Protein AF-A0A921GLT6-F1 (afdb_monomer)

Organism: NCBI:txid173362

Foldseek 3Di:
DDDPDDDDDDPDDDDDDDDDDQCDDPNHHDDDDDDDDDDDDDPPPDPDPDDDDDWDWDDDVNDTPAICVDPVSVVVDDQVVHDDDD

Mean predicted aligned error: 7.98 Å

pLDDT: mean 76.05, std 14.02, range [39.0, 93.31]

Structure (mmCIF, N/CA/C/O backbone):
data_AF-A0A921GLT6-F1
#
_entry.id   AF-A0A921GLT6-F1
#
loop_
_atom_site.group_PDB
_atom_site.id
_atom_site.type_symbol
_atom_site.label_atom_id
_atom_site.label_alt_id
_atom_site.label_comp_id
_atom_site.label_asym_id
_atom_site.label_entity_id
_atom_site.label_seq_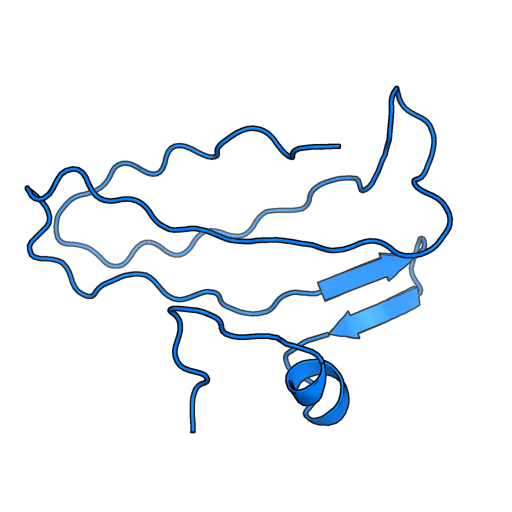id
_atom_site.pdbx_PDB_ins_code
_atom_site.Cartn_x
_atom_site.Cartn_y
_atom_site.Cartn_z
_atom_site.occupancy
_atom_site.B_iso_or_equiv
_atom_site.auth_seq_id
_atom_site.auth_comp_id
_atom_site.auth_asym_id
_atom_site.auth_atom_id
_atom_site.pdbx_PDB_model_num
ATOM 1 N N . VAL A 1 1 ? -6.941 14.531 3.303 1.00 42.25 1 VAL A N 1
ATOM 2 C CA . VAL A 1 1 ? -5.589 14.704 3.880 1.00 42.25 1 VAL A CA 1
ATOM 3 C C . VAL A 1 1 ? -4.600 14.014 2.972 1.00 42.25 1 VAL A C 1
ATOM 5 O O . VAL A 1 1 ? -4.707 12.810 2.778 1.00 42.25 1 VAL A O 1
ATOM 8 N N . GLU A 1 2 ? -3.709 14.782 2.363 1.00 39.00 2 GLU A N 1
ATOM 9 C CA . GLU A 1 2 ? -2.563 14.261 1.622 1.00 39.00 2 GLU A CA 1
ATOM 10 C C . GLU A 1 2 ? -1.470 13.959 2.656 1.00 39.00 2 GLU A C 1
ATOM 12 O O . GLU A 1 2 ? -1.102 14.835 3.441 1.00 39.00 2 GLU A O 1
ATOM 17 N N . ILE A 1 3 ? -1.047 12.697 2.766 1.00 49.09 3 ILE A N 1
ATOM 18 C CA 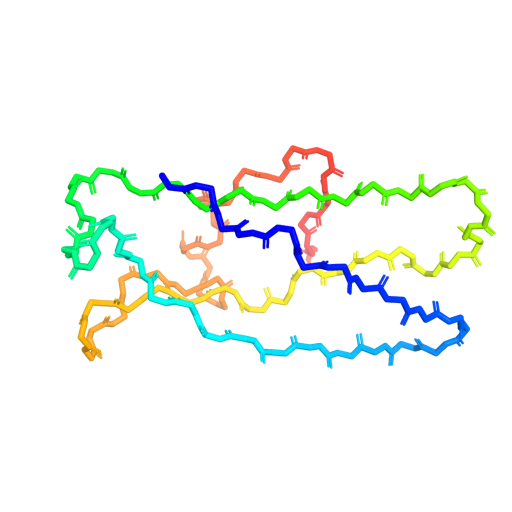. ILE A 1 3 ? 0.078 12.335 3.638 1.00 49.09 3 ILE A CA 1
ATOM 19 C C . ILE A 1 3 ? 1.326 12.901 2.950 1.00 49.09 3 ILE A C 1
ATOM 21 O O . ILE A 1 3 ? 1.500 12.605 1.769 1.00 49.09 3 ILE A O 1
ATOM 25 N N . PRO A 1 4 ? 2.153 13.724 3.627 1.00 48.28 4 PRO A N 1
ATOM 26 C CA . PRO A 1 4 ? 3.255 14.423 2.979 1.00 48.28 4 PRO A CA 1
ATOM 27 C C . PRO A 1 4 ? 4.170 13.444 2.251 1.00 48.28 4 PRO A C 1
ATOM 29 O O . PRO A 1 4 ? 4.458 12.361 2.769 1.00 48.28 4 PRO A O 1
ATOM 32 N N . ASP A 1 5 ? 4.623 13.858 1.068 1.00 48.72 5 ASP A N 1
ATOM 33 C CA . ASP A 1 5 ? 5.539 13.104 0.223 1.00 48.72 5 ASP A CA 1
ATOM 34 C C . ASP A 1 5 ? 6.721 12.587 1.048 1.00 48.72 5 ASP A C 1
ATOM 36 O O . ASP A 1 5 ? 7.566 13.338 1.544 1.00 48.72 5 ASP A O 1
ATOM 40 N N . GLY A 1 6 ? 6.776 11.269 1.223 1.00 52.81 6 GLY A N 1
ATOM 41 C CA . GLY A 1 6 ? 7.946 10.611 1.773 1.00 52.81 6 GLY A CA 1
ATOM 42 C C . GLY A 1 6 ? 9.026 10.567 0.702 1.00 52.81 6 GLY A C 1
ATOM 43 O O . GLY A 1 6 ? 8.995 9.694 -0.162 1.00 52.81 6 GLY A O 1
ATOM 44 N N . THR A 1 7 ? 9.992 11.484 0.741 1.00 49.88 7 THR A N 1
ATOM 45 C CA . THR A 1 7 ? 11.134 11.431 -0.181 1.00 49.88 7 THR A CA 1
ATOM 46 C C . THR A 1 7 ? 12.048 10.264 0.191 1.00 49.88 7 THR A C 1
ATOM 48 O O . THR A 1 7 ? 12.714 10.288 1.228 1.00 49.88 7 THR A O 1
ATOM 51 N N . ILE A 1 8 ? 12.109 9.244 -0.668 1.00 52.91 8 ILE A N 1
ATOM 52 C CA . ILE A 1 8 ? 13.037 8.114 -0.534 1.00 52.91 8 ILE A CA 1
ATOM 53 C C . ILE A 1 8 ? 14.236 8.355 -1.457 1.00 52.91 8 ILE A C 1
ATOM 55 O O . ILE A 1 8 ? 14.080 8.430 -2.673 1.00 52.91 8 ILE A O 1
ATOM 59 N N . THR A 1 9 ? 15.442 8.437 -0.892 1.00 48.94 9 THR A N 1
ATOM 60 C CA . THR A 1 9 ? 16.703 8.524 -1.647 1.00 48.94 9 THR A CA 1
ATOM 61 C C . THR A 1 9 ? 17.554 7.271 -1.405 1.00 48.94 9 THR A C 1
ATOM 63 O O . THR A 1 9 ? 17.730 6.832 -0.270 1.00 48.94 9 THR A O 1
ATOM 66 N N . GLY A 1 10 ? 18.077 6.648 -2.469 1.00 48.19 10 GLY A N 1
ATOM 67 C CA . GLY A 1 10 ? 18.961 5.481 -2.347 1.00 48.19 10 GLY A CA 1
ATOM 68 C C . GLY A 1 10 ? 19.369 4.865 -3.689 1.00 48.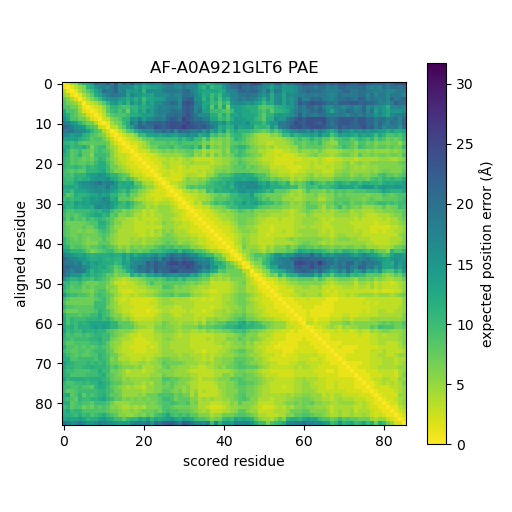19 10 GLY A C 1
ATOM 69 O O . GLY A 1 10 ? 18.550 4.728 -4.591 1.00 48.19 10 GLY A O 1
ATOM 70 N N . LEU A 1 11 ? 20.642 4.471 -3.819 1.00 47.59 11 LEU A N 1
ATOM 71 C CA . LEU A 1 11 ? 21.201 3.808 -5.005 1.00 47.59 11 LEU A CA 1
ATOM 72 C C . LEU A 1 11 ? 21.572 2.347 -4.695 1.00 47.59 11 LEU A C 1
ATOM 74 O O . LEU A 1 11 ? 22.253 2.058 -3.713 1.00 47.59 11 LEU A O 1
ATOM 78 N N . GLY A 1 12 ? 21.158 1.420 -5.565 1.00 53.75 12 GLY A N 1
ATOM 79 C CA . GLY A 1 12 ? 21.772 0.091 -5.731 1.00 53.75 12 GLY A CA 1
ATOM 80 C C . GLY A 1 12 ? 21.523 -0.979 -4.657 1.00 53.75 12 GLY A C 1
ATOM 81 O O . GLY A 1 12 ? 21.891 -2.131 -4.878 1.00 53.75 12 GLY A O 1
ATOM 82 N N . ARG A 1 13 ? 20.889 -0.664 -3.521 1.00 57.50 13 ARG A N 1
ATOM 83 C CA . ARG A 1 13 ? 20.506 -1.656 -2.496 1.00 57.50 13 ARG A CA 1
ATOM 84 C C . ARG A 1 13 ? 19.003 -1.631 -2.245 1.00 57.50 13 ARG A C 1
ATOM 86 O O . ARG A 1 13 ? 18.400 -0.565 -2.191 1.00 57.50 13 ARG A O 1
ATOM 93 N N . ARG A 1 14 ? 18.400 -2.814 -2.079 1.00 62.69 14 ARG A N 1
ATOM 94 C CA . ARG A 1 14 ? 16.989 -2.942 -1.691 1.00 62.69 14 ARG A CA 1
ATOM 95 C C . ARG A 1 14 ? 16.843 -2.427 -0.262 1.00 62.69 14 ARG A C 1
ATOM 97 O O . ARG A 1 14 ? 17.381 -3.031 0.662 1.00 62.69 14 ARG A O 1
ATOM 104 N N . VAL A 1 15 ? 16.146 -1.310 -0.095 1.00 67.69 15 VAL A N 1
ATOM 105 C CA . VAL A 1 15 ? 15.816 -0.746 1.216 1.00 67.69 15 VAL A CA 1
ATOM 106 C C . VAL A 1 15 ? 14.342 -1.027 1.477 1.00 67.69 15 VAL A C 1
ATOM 108 O O . VAL A 1 15 ? 13.497 -0.715 0.642 1.00 67.69 15 VAL A O 1
ATOM 111 N N . ALA A 1 16 ? 14.043 -1.654 2.612 1.00 71.38 16 ALA A N 1
ATOM 112 C CA . ALA A 1 16 ? 12.678 -1.827 3.091 1.00 71.38 16 ALA A CA 1
ATOM 113 C C . ALA A 1 16 ? 12.393 -0.759 4.146 1.00 71.38 16 ALA A C 1
ATOM 115 O O . ALA A 1 16 ? 13.195 -0.559 5.058 1.00 71.38 16 ALA A O 1
ATOM 116 N N . TRP A 1 17 ? 11.254 -0.088 4.024 1.00 68.94 17 TRP A N 1
ATOM 117 C CA . TRP A 1 17 ? 10.797 0.896 4.994 1.00 68.94 17 TRP A CA 1
ATOM 118 C C . TRP A 1 17 ? 9.427 0.496 5.535 1.00 68.94 17 TRP A C 1
ATOM 120 O O . TRP A 1 17 ? 8.593 -0.047 4.812 1.00 68.94 17 TRP A O 1
ATOM 130 N N . THR A 1 18 ? 9.204 0.729 6.824 1.00 78.31 18 THR A N 1
ATOM 131 C CA . THR A 1 18 ? 7.931 0.469 7.498 1.00 78.31 18 THR A CA 1
ATOM 132 C C . THR A 1 18 ? 7.554 1.712 8.281 1.00 78.31 18 THR A C 1
ATOM 134 O O . THR A 1 18 ? 8.308 2.152 9.146 1.00 78.31 18 THR A O 1
ATOM 137 N N . GLY A 1 19 ? 6.388 2.269 7.969 1.00 75.50 19 GLY A N 1
ATOM 138 C CA . GLY A 1 19 ? 5.849 3.447 8.632 1.00 75.50 19 GLY A CA 1
ATOM 139 C C . GLY A 1 19 ? 4.463 3.206 9.186 1.00 75.50 19 GLY A C 1
ATOM 140 O O . GLY A 1 19 ? 3.720 2.349 8.713 1.00 75.50 19 GLY A O 1
ATOM 141 N N . THR A 1 20 ? 4.108 3.991 10.194 1.00 83.75 20 THR A N 1
ATOM 142 C CA . THR A 1 20 ? 2.741 4.093 10.699 1.00 83.75 20 THR A CA 1
ATOM 143 C C . THR A 1 20 ? 2.356 5.557 10.683 1.00 83.75 20 THR A C 1
ATOM 145 O O . THR A 1 20 ? 3.067 6.390 11.240 1.00 83.75 20 THR A O 1
ATOM 148 N N . PHE A 1 21 ? 1.232 5.855 10.041 1.00 82.62 21 PHE A N 1
ATOM 149 C CA . PHE A 1 21 ? 0.725 7.211 9.904 1.00 82.62 21 PHE A CA 1
ATOM 150 C C . PHE A 1 21 ? -0.662 7.292 10.537 1.00 82.62 21 PHE A C 1
ATOM 152 O O . PHE A 1 21 ? -1.497 6.423 10.266 1.00 82.62 21 PHE A O 1
ATOM 159 N N . PRO A 1 22 ? -0.931 8.298 11.384 1.00 83.69 22 PRO A N 1
ATOM 160 C CA . PRO A 1 22 ? -2.277 8.518 11.881 1.00 83.69 22 PRO A CA 1
ATOM 161 C C . PRO A 1 22 ? -3.176 8.992 10.730 1.00 83.69 22 PRO A C 1
ATOM 163 O O . PRO A 1 22 ? -2.844 9.933 10.014 1.00 83.69 22 PRO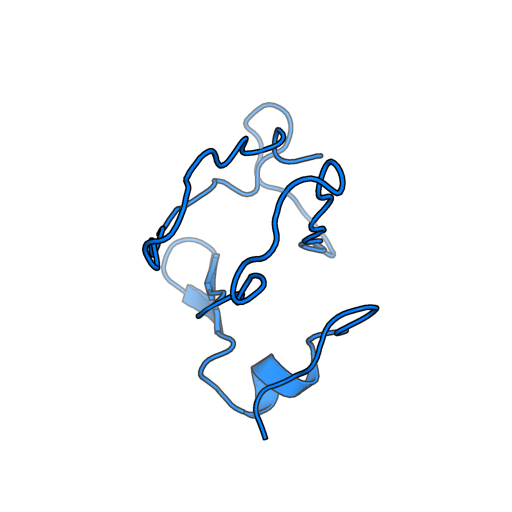 A O 1
ATOM 166 N N . LEU A 1 23 ? -4.333 8.351 10.570 1.00 81.19 23 LEU A N 1
ATOM 167 C CA . LEU A 1 23 ? -5.371 8.765 9.625 1.00 81.19 23 LEU A CA 1
ATOM 168 C C . LEU A 1 23 ? -6.240 9.855 10.270 1.00 81.19 23 LEU A C 1
ATOM 170 O O . LEU A 1 23 ? -7.337 9.589 10.763 1.00 81.19 23 LEU A O 1
ATOM 174 N N . VAL A 1 24 ? -5.707 11.077 10.325 1.00 83.25 24 VAL A N 1
ATOM 175 C CA . VAL A 1 24 ? -6.341 12.243 10.964 1.00 83.25 24 VAL A CA 1
ATOM 176 C C . VAL A 1 24 ? -6.362 13.454 10.030 1.00 83.25 24 VAL A C 1
ATOM 178 O O . VAL A 1 24 ? -5.439 13.631 9.240 1.00 83.25 24 VAL A O 1
ATOM 181 N N . ASP A 1 25 ? -7.380 14.305 10.155 1.00 80.88 25 ASP A N 1
ATOM 182 C CA . ASP A 1 25 ? -7.460 15.652 9.582 1.00 80.88 25 ASP A CA 1
ATOM 183 C C . ASP A 1 25 ? -7.457 16.697 10.700 1.00 80.88 25 ASP A C 1
ATOM 185 O O . ASP A 1 25 ? -8.257 16.609 11.627 1.00 80.88 25 ASP A O 1
ATOM 189 N N . ALA A 1 26 ? -6.533 17.659 10.651 1.00 78.00 26 ALA A N 1
ATOM 190 C CA . ALA A 1 26 ? -6.368 18.696 11.677 1.00 78.00 26 ALA A CA 1
ATOM 191 C C . ALA A 1 26 ? -6.395 18.169 13.138 1.00 78.00 26 ALA A C 1
ATOM 193 O O . ALA A 1 26 ? -6.888 18.835 14.046 1.00 78.00 26 ALA A O 1
ATOM 194 N N . SER A 1 27 ? -5.820 16.982 13.380 1.00 79.00 27 SER A N 1
ATOM 195 C CA . SER A 1 27 ? -5.820 16.235 14.661 1.00 79.00 27 SER A CA 1
ATOM 196 C C . SER A 1 27 ? -7.120 15.505 15.036 1.00 79.00 27 SER A C 1
ATOM 198 O O . SER A 1 27 ? -7.165 14.840 16.071 1.00 79.00 27 SER A O 1
ATOM 200 N N . CYS A 1 28 ? -8.153 15.557 14.200 1.00 79.50 28 CYS A N 1
ATOM 201 C CA . CYS A 1 28 ? -9.378 14.771 14.336 1.00 79.50 28 CYS A CA 1
ATOM 202 C C . CYS A 1 28 ? -9.284 13.477 13.512 1.00 79.50 28 CYS A C 1
ATOM 204 O O . CYS A 1 28 ? -8.770 13.513 12.397 1.00 79.50 28 CYS A O 1
ATOM 206 N N . PRO A 1 29 ? -9.787 12.327 13.992 1.00 81.31 29 PRO A N 1
ATOM 207 C CA . PRO A 1 29 ? -9.874 11.117 13.175 1.00 81.31 29 PRO A CA 1
ATOM 208 C C . PRO A 1 29 ? -10.629 11.364 11.867 1.00 81.31 29 PRO A C 1
ATOM 210 O O . PRO A 1 29 ? -11.679 12.010 11.871 1.00 81.31 29 PRO A O 1
ATOM 213 N N . LEU A 1 30 ? -10.111 10.827 10.758 1.00 82.50 30 LEU A N 1
ATOM 214 C CA . LEU A 1 30 ? -10.863 10.799 9.506 1.00 82.50 30 LEU A CA 1
ATOM 215 C C . LEU A 1 30 ? -12.164 10.007 9.704 1.00 82.50 30 LEU A C 1
ATOM 217 O O . LEU A 1 30 ? -12.198 9.013 10.430 1.00 82.50 30 LEU A O 1
ATOM 221 N N . SER A 1 31 ? -13.237 10.453 9.054 1.00 79.25 31 SER A N 1
ATOM 222 C CA . SER A 1 31 ? -14.543 9.791 9.080 1.00 79.25 31 SER A CA 1
ATOM 223 C C . SER A 1 31 ? -15.036 9.532 7.658 1.00 79.25 31 SER A C 1
ATOM 225 O O . SER A 1 31 ? -14.682 10.266 6.737 1.00 79.25 31 SER A O 1
ATOM 227 N N . GLY A 1 32 ? -15.839 8.480 7.485 1.00 81.75 32 GLY A N 1
ATOM 228 C CA . GLY A 1 32 ? -16.319 8.041 6.175 1.00 81.75 32 GLY A CA 1
ATOM 229 C C . GLY A 1 32 ? -15.330 7.133 5.442 1.00 81.75 32 GLY A C 1
ATOM 230 O O . GLY A 1 32 ? -14.566 6.394 6.064 1.00 81.75 32 GLY A O 1
ATOM 231 N N . GLU A 1 33 ? -15.387 7.159 4.113 1.00 81.44 33 GLU A N 1
ATOM 232 C CA . GLU A 1 33 ? -14.496 6.380 3.255 1.00 81.44 33 GLU A CA 1
ATOM 233 C C . GLU A 1 33 ? -13.101 7.017 3.213 1.00 81.44 33 GLU A C 1
ATOM 235 O O . GLU A 1 33 ? -12.950 8.202 2.912 1.00 81.44 33 GLU A O 1
ATOM 240 N N . VAL A 1 34 ? -12.070 6.225 3.518 1.00 78.38 34 VAL A N 1
ATOM 241 C CA . VAL A 1 34 ? -10.671 6.661 3.476 1.00 78.38 34 VAL A CA 1
ATOM 242 C C . VAL A 1 34 ? -9.945 5.893 2.384 1.00 78.38 34 VAL A C 1
ATOM 244 O O . VAL A 1 34 ? -9.821 4.672 2.455 1.00 78.38 34 VAL A O 1
ATOM 247 N N . GLN A 1 35 ? -9.409 6.621 1.406 1.00 80.12 35 GLN A N 1
ATOM 248 C CA . GLN A 1 35 ? -8.574 6.057 0.353 1.00 80.12 35 GLN A CA 1
ATOM 249 C C . GLN A 1 35 ? -7.097 6.350 0.634 1.00 80.12 35 GLN A C 1
ATOM 251 O O . GLN A 1 35 ? -6.700 7.502 0.808 1.00 80.12 35 GLN A O 1
ATOM 256 N N . VAL A 1 36 ? -6.269 5.306 0.635 1.00 78.75 36 VAL A N 1
ATOM 257 C CA . VAL A 1 36 ? -4.807 5.435 0.675 1.00 78.75 36 VAL A CA 1
ATOM 258 C C . VAL A 1 36 ? -4.285 5.286 -0.750 1.00 78.75 36 VAL A C 1
ATOM 260 O O . VAL A 1 36 ? -4.497 4.252 -1.379 1.00 78.75 36 VAL A O 1
ATOM 263 N N . ARG A 1 37 ? -3.614 6.319 -1.271 1.00 82.31 37 ARG A N 1
ATOM 264 C CA . ARG A 1 37 ? -3.039 6.324 -2.624 1.00 82.31 37 ARG A CA 1
ATOM 265 C C . ARG A 1 37 ? -1.520 6.322 -2.531 1.00 82.31 37 ARG A C 1
ATOM 267 O O . ARG A 1 37 ? -0.954 7.111 -1.7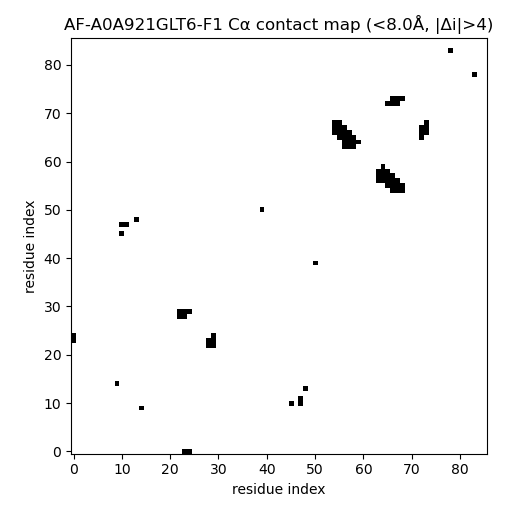81 1.00 82.31 37 ARG A O 1
ATOM 274 N N . LEU A 1 38 ? -0.877 5.445 -3.296 1.00 80.38 38 LEU A N 1
ATOM 275 C CA . LEU A 1 38 ? 0.577 5.389 -3.412 1.00 80.38 38 LEU A CA 1
ATOM 276 C C . LEU A 1 38 ? 0.972 5.627 -4.867 1.00 80.38 38 LEU A C 1
ATOM 278 O O . LEU A 1 38 ? 0.467 4.963 -5.771 1.00 80.38 38 LEU A O 1
ATOM 282 N N . ALA A 1 39 ? 1.893 6.559 -5.078 1.00 80.38 39 ALA A N 1
ATOM 283 C CA . ALA A 1 39 ? 2.490 6.841 -6.374 1.00 80.38 39 ALA A CA 1
ATOM 284 C C . ALA A 1 39 ? 4.013 6.791 -6.246 1.00 80.38 39 ALA A C 1
ATOM 286 O O . ALA A 1 39 ? 4.571 7.151 -5.210 1.00 80.38 39 ALA A O 1
ATOM 287 N N . LEU A 1 40 ? 4.681 6.333 -7.302 1.00 77.44 40 LEU A N 1
ATOM 288 C CA . LEU A 1 40 ? 6.130 6.382 -7.419 1.00 77.44 40 LEU A CA 1
ATOM 289 C C . LEU A 1 40 ? 6.481 7.218 -8.643 1.00 77.44 40 LEU A C 1
ATOM 291 O O . LEU A 1 40 ? 6.148 6.844 -9.765 1.00 77.44 40 LEU A O 1
ATOM 295 N N . THR A 1 41 ? 7.214 8.301 -8.421 1.00 77.06 41 THR A N 1
ATOM 296 C CA . THR A 1 41 ? 7.790 9.115 -9.490 1.00 77.06 41 THR A CA 1
ATOM 297 C C . THR A 1 41 ? 9.304 9.000 -9.406 1.00 77.06 41 THR A C 1
ATOM 299 O O . THR A 1 41 ? 9.882 9.205 -8.340 1.00 77.06 41 THR A O 1
ATOM 302 N N . THR A 1 42 ? 9.955 8.657 -10.515 1.00 73.69 42 THR A N 1
ATOM 303 C CA . THR A 1 42 ? 11.418 8.648 -10.616 1.00 73.69 42 THR A CA 1
ATOM 304 C C . THR A 1 42 ? 11.869 9.785 -11.525 1.00 73.69 42 THR A C 1
ATOM 306 O O . THR A 1 42 ? 11.182 10.144 -12.479 1.00 73.69 42 THR A O 1
ATOM 309 N N . ASP A 1 43 ? 13.039 10.353 -11.251 1.00 74.19 43 ASP A N 1
ATOM 310 C CA . ASP A 1 43 ? 13.645 11.419 -12.063 1.00 74.19 43 ASP A CA 1
ATOM 311 C C 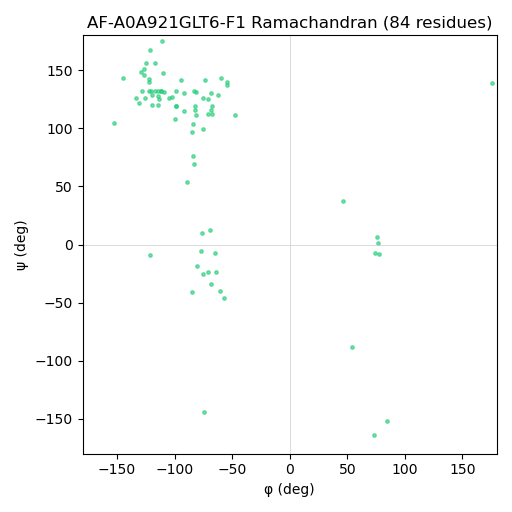. ASP A 1 43 ? 14.280 10.900 -13.374 1.00 74.19 43 ASP A C 1
ATOM 313 O O . ASP A 1 43 ? 15.002 11.621 -14.060 1.00 74.19 43 ASP A O 1
ATOM 317 N N . GLY A 1 44 ? 14.044 9.629 -13.721 1.00 64.94 44 GLY A N 1
ATOM 318 C CA . GLY A 1 44 ? 14.603 8.967 -14.901 1.00 64.94 44 GLY A CA 1
ATOM 319 C C . GLY A 1 44 ? 16.069 8.530 -14.774 1.00 64.94 44 GLY A C 1
ATOM 320 O O . GLY A 1 44 ? 16.550 7.788 -15.630 1.00 64.94 44 GLY A O 1
ATOM 321 N N . SER A 1 45 ? 16.784 8.910 -13.708 1.00 60.59 45 SER A N 1
ATOM 322 C CA . SER A 1 45 ? 18.179 8.494 -13.473 1.00 60.59 45 SER A CA 1
ATOM 323 C C . SER A 1 45 ? 18.289 7.087 -12.868 1.00 60.59 45 SER A C 1
ATOM 325 O O . SER A 1 45 ? 19.335 6.433 -12.928 1.00 60.59 45 SER A O 1
ATOM 327 N N . THR A 1 46 ? 17.191 6.585 -12.298 1.00 56.97 46 THR A N 1
ATOM 328 C CA . THR A 1 46 ? 17.161 5.332 -11.546 1.00 56.97 46 THR A CA 1
ATOM 329 C C . THR A 1 46 ? 16.977 4.123 -12.469 1.00 56.97 46 THR A C 1
ATOM 331 O O . THR A 1 46 ? 15.864 3.725 -12.799 1.00 56.97 46 THR A O 1
ATOM 334 N N . ARG A 1 47 ? 18.077 3.457 -12.841 1.00 58.22 47 ARG A N 1
ATOM 335 C CA . ARG A 1 47 ? 18.054 2.070 -13.352 1.00 58.22 47 ARG A CA 1
ATOM 336 C C . ARG A 1 47 ? 18.036 1.095 -12.167 1.00 58.22 47 ARG A C 1
ATOM 338 O O . ARG A 1 47 ? 19.046 0.478 -11.848 1.00 58.22 47 ARG A O 1
ATOM 345 N N . GLY A 1 48 ? 16.922 1.053 -11.437 1.00 63.34 48 GLY A N 1
ATOM 346 C CA . GLY A 1 48 ? 16.748 0.243 -10.223 1.00 63.34 48 GLY A CA 1
ATOM 347 C C . GLY A 1 48 ? 15.759 -0.912 -10.398 1.00 63.34 48 GLY A C 1
ATOM 348 O O . GLY A 1 48 ? 15.084 -1.011 -11.415 1.00 63.34 48 GLY A O 1
ATOM 349 N N . LEU A 1 49 ? 15.626 -1.759 -9.372 1.00 70.06 49 LEU A N 1
ATOM 350 C CA . LEU A 1 49 ? 14.682 -2.894 -9.315 1.00 70.06 49 LEU A CA 1
ATOM 351 C C . LEU A 1 49 ? 13.192 -2.475 -9.215 1.00 70.06 49 LEU A C 1
ATOM 353 O O . LEU A 1 49 ? 12.346 -3.306 -8.895 1.00 70.06 49 LEU A O 1
ATOM 357 N N . GLY A 1 50 ? 12.872 -1.197 -9.445 1.00 75.06 50 GLY A N 1
ATOM 358 C CA . GLY A 1 50 ? 11.559 -0.607 -9.173 1.00 75.06 50 GLY A CA 1
ATOM 359 C C . GLY A 1 50 ? 11.291 -0.402 -7.677 1.00 75.06 50 GLY A C 1
ATOM 360 O O . GLY A 1 50 ? 12.210 -0.431 -6.855 1.00 75.06 50 GLY A O 1
ATOM 361 N N . ALA A 1 51 ? 10.022 -0.195 -7.327 1.00 78.38 51 ALA A N 1
ATOM 362 C CA . ALA A 1 51 ? 9.544 -0.195 -5.948 1.00 78.38 51 ALA A CA 1
ATOM 363 C C . ALA A 1 51 ? 8.532 -1.323 -5.743 1.00 78.38 51 ALA A C 1
ATOM 365 O O . ALA A 1 51 ? 7.882 -1.782 -6.678 1.00 78.38 51 ALA A O 1
ATOM 366 N N . TRP A 1 52 ? 8.392 -1.752 -4.495 1.00 79.88 52 TRP A N 1
ATOM 367 C CA . TRP A 1 52 ? 7.385 -2.714 -4.073 1.00 79.88 52 TRP A CA 1
ATOM 368 C C . TRP A 1 52 ? 6.653 -2.109 -2.876 1.00 79.88 52 TRP A C 1
ATOM 370 O O . TRP A 1 52 ? 7.301 -1.674 -1.922 1.00 79.88 52 TRP A O 1
ATOM 380 N N . VAL A 1 53 ? 5.320 -2.137 -2.887 1.00 83.88 53 VAL A N 1
ATOM 381 C CA . VAL A 1 53 ? 4.504 -1.838 -1.702 1.00 83.88 53 VAL A CA 1
ATOM 382 C C . VAL A 1 53 ? 4.223 -3.139 -0.962 1.00 83.88 53 VAL A C 1
ATOM 384 O O . VAL A 1 53 ? 3.631 -4.063 -1.513 1.00 83.88 53 VAL A O 1
ATOM 387 N N . GLY A 1 54 ? 4.762 -3.248 0.254 1.00 85.25 54 GLY A N 1
ATOM 388 C CA . GLY A 1 54 ? 4.613 -4.433 1.094 1.00 85.25 54 GLY A CA 1
ATOM 389 C C . GLY A 1 54 ? 3.212 -4.527 1.694 1.00 85.25 54 GLY A C 1
ATOM 390 O O . GLY A 1 54 ? 2.219 -4.125 1.095 1.00 85.25 54 GLY A O 1
ATOM 391 N N . ARG A 1 55 ? 3.138 -5.022 2.926 1.00 89.38 55 ARG A N 1
ATOM 392 C CA . ARG A 1 55 ? 1.882 -5.097 3.665 1.00 89.38 55 ARG A CA 1
ATOM 393 C C . ARG A 1 55 ? 1.360 -3.703 4.016 1.00 89.38 55 ARG A C 1
ATOM 395 O O . ARG A 1 55 ? 1.980 -2.975 4.790 1.00 89.38 55 ARG A O 1
ATOM 402 N N . LEU A 1 56 ? 0.173 -3.380 3.523 1.00 88.75 56 LEU A N 1
ATOM 403 C CA . LEU A 1 56 ? -0.675 -2.308 4.034 1.00 88.75 56 LEU A CA 1
ATOM 404 C C . LEU A 1 56 ? -1.638 -2.873 5.078 1.00 88.75 56 LEU A C 1
ATOM 406 O O . LEU A 1 56 ? -2.318 -3.872 4.825 1.00 88.75 56 LEU A O 1
ATOM 410 N N . ARG A 1 57 ? -1.695 -2.214 6.238 1.00 90.56 57 ARG A N 1
ATOM 411 C CA . ARG A 1 57 ? -2.599 -2.548 7.341 1.00 90.56 57 ARG A CA 1
ATOM 412 C C . ARG A 1 57 ? -3.266 -1.283 7.869 1.00 90.56 57 ARG A C 1
ATOM 414 O O . ARG A 1 57 ? -2.578 -0.343 8.257 1.00 90.56 57 ARG A O 1
ATOM 421 N N . VAL A 1 58 ? -4.592 -1.295 7.928 1.00 89.19 58 VAL A N 1
ATOM 422 C CA . VAL A 1 58 ? -5.413 -0.215 8.484 1.00 89.19 58 VAL A CA 1
ATOM 423 C C . VAL A 1 58 ? -6.026 -0.680 9.796 1.00 89.19 58 VAL A C 1
ATOM 425 O O . VAL A 1 58 ? -6.583 -1.778 9.899 1.00 89.19 58 VAL A O 1
ATOM 428 N N . LEU A 1 59 ? -5.895 0.165 10.812 1.00 89.19 59 LEU A N 1
ATOM 429 C CA . LEU A 1 59 ? -6.348 -0.095 12.170 1.00 89.19 59 LEU A CA 1
ATOM 430 C C . LEU A 1 59 ? -7.340 0.988 12.594 1.00 89.19 59 LEU A C 1
ATOM 432 O O . LEU A 1 59 ? -7.025 2.170 12.479 1.00 89.19 59 LEU A O 1
ATOM 436 N N . ASP A 1 60 ? -8.478 0.591 13.160 1.00 86.25 60 ASP A N 1
ATOM 437 C CA . ASP A 1 60 ? -9.268 1.467 14.029 1.00 86.25 60 ASP A CA 1
ATOM 438 C C . ASP A 1 60 ? -8.962 1.107 15.481 1.00 86.25 60 ASP A C 1
ATOM 440 O O . ASP A 1 60 ? -9.330 0.038 15.981 1.00 86.25 60 ASP A O 1
ATOM 444 N N . ARG A 1 61 ? -8.221 1.991 16.155 1.00 84.06 61 ARG A N 1
ATOM 445 C CA . ARG A 1 61 ? -7.638 1.772 17.486 1.00 84.06 61 ARG A CA 1
ATOM 446 C C . ARG A 1 61 ? -6.783 0.495 17.536 1.00 84.06 61 ARG A C 1
ATOM 448 O O . ARG A 1 61 ? -5.577 0.552 17.332 1.00 84.06 61 ARG A O 1
ATOM 455 N N . ARG A 1 62 ? -7.393 -0.657 17.832 1.00 87.00 62 ARG A N 1
ATOM 456 C CA . ARG A 1 62 ? -6.746 -1.985 17.892 1.00 87.00 62 ARG A CA 1
ATOM 457 C C . ARG A 1 62 ? -7.367 -3.006 16.936 1.00 87.00 62 ARG A C 1
ATOM 459 O O . ARG A 1 62 ? -6.825 -4.099 16.783 1.00 87.00 62 ARG A O 1
ATOM 466 N N . GLN A 1 63 ? -8.488 -2.671 16.309 1.00 90.25 63 GLN A N 1
ATOM 467 C CA . GLN A 1 63 ? -9.170 -3.534 15.361 1.00 90.25 63 GLN A CA 1
ATOM 468 C C . GLN A 1 63 ? -8.527 -3.396 13.985 1.00 90.25 63 GLN A C 1
ATOM 470 O O . GLN A 1 63 ? -8.310 -2.290 13.503 1.00 90.25 63 GLN A O 1
ATOM 475 N N . VAL A 1 64 ? -8.239 -4.526 13.340 1.00 92.25 64 VAL A N 1
ATOM 476 C CA . VAL A 1 64 ? -7.765 -4.546 11.953 1.00 92.25 64 VAL A CA 1
ATOM 477 C C . VAL A 1 64 ? -8.961 -4.418 11.030 1.00 92.25 64 VAL A C 1
ATOM 479 O O . VAL A 1 64 ? -9.763 -5.348 10.959 1.00 92.25 64 VAL A O 1
ATOM 482 N N . LEU A 1 65 ? -9.057 -3.284 10.341 1.00 89.38 65 LEU A N 1
ATOM 483 C CA . LEU A 1 65 ? -10.097 -3.041 9.346 1.00 89.38 65 LEU A CA 1
ATOM 484 C C . LEU A 1 65 ? -9.710 -3.602 7.979 1.00 89.38 65 LEU A C 1
ATOM 486 O O . LEU A 1 65 ? -10.548 -4.198 7.319 1.00 89.38 65 LEU A O 1
ATOM 490 N N . ALA A 1 66 ? -8.443 -3.447 7.594 1.00 90.19 66 ALA A N 1
ATOM 491 C CA . ALA A 1 66 ? -7.908 -3.974 6.344 1.00 90.19 66 ALA A CA 1
ATOM 492 C C . ALA A 1 66 ? -6.461 -4.430 6.534 1.00 90.19 66 ALA A C 1
ATOM 494 O 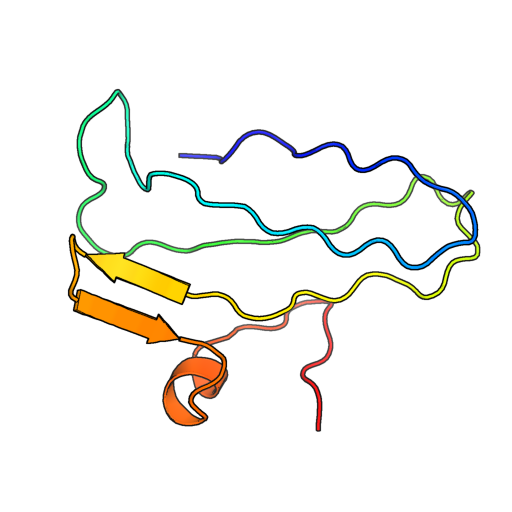O . ALA A 1 66 ? -5.689 -3.812 7.275 1.00 90.19 66 ALA A O 1
ATOM 495 N N . ASP A 1 67 ? -6.095 -5.514 5.869 1.00 92.94 67 ASP A N 1
ATOM 496 C CA . ASP A 1 67 ? -4.767 -6.100 5.909 1.00 92.94 67 ASP A CA 1
ATOM 497 C C . ASP A 1 67 ? -4.477 -6.854 4.614 1.00 92.94 67 ASP A C 1
ATOM 499 O O . ASP A 1 67 ? -4.955 -7.962 4.413 1.00 92.94 67 ASP A O 1
ATOM 503 N N . THR A 1 68 ? -3.660 -6.267 3.747 1.00 91.06 68 THR A N 1
ATOM 504 C CA . THR A 1 68 ? -3.360 -6.796 2.397 1.00 91.06 68 THR A CA 1
ATOM 505 C C . THR A 1 68 ? -2.617 -8.143 2.367 1.00 91.06 68 THR A C 1
ATOM 507 O O . THR A 1 68 ? -2.486 -8.759 1.301 1.00 91.06 68 THR A O 1
ATOM 510 N N . ASP A 1 69 ? -2.174 -8.657 3.519 1.00 91.31 69 ASP A N 1
ATOM 511 C CA . ASP A 1 69 ? -1.737 -10.053 3.643 1.00 91.31 69 ASP A CA 1
ATOM 512 C C . ASP A 1 69 ? -2.927 -11.034 3.568 1.00 91.31 69 ASP A C 1
ATOM 514 O O . ASP A 1 69 ? -2.750 -12.189 3.176 1.00 91.31 69 ASP A O 1
ATOM 518 N N . ARG A 1 70 ? -4.149 -10.585 3.886 1.00 93.31 70 ARG A N 1
ATOM 519 C CA . ARG A 1 70 ? -5.395 -11.346 3.721 1.00 93.31 70 ARG A CA 1
ATOM 520 C C . ARG A 1 70 ? -5.865 -11.249 2.271 1.00 93.31 70 ARG A C 1
ATOM 522 O O . ARG A 1 70 ? -5.967 -10.158 1.721 1.00 93.31 70 ARG A O 1
ATOM 529 N N . ALA A 1 71 ? -6.202 -12.391 1.671 1.00 89.25 71 ALA A N 1
ATOM 530 C CA . ALA A 1 71 ? -6.611 -12.456 0.266 1.00 89.25 71 ALA A CA 1
ATOM 531 C C . ALA A 1 71 ? -7.821 -11.555 -0.047 1.00 89.25 71 ALA A C 1
ATOM 533 O O . ALA A 1 71 ? -7.757 -10.774 -0.988 1.00 89.25 71 ALA A O 1
ATOM 534 N N . ALA A 1 72 ? -8.860 -11.587 0.794 1.00 89.19 72 ALA A N 1
ATOM 535 C CA . ALA A 1 72 ? -10.061 -10.768 0.606 1.00 89.19 72 ALA A CA 1
ATOM 536 C C . ALA A 1 72 ? -9.766 -9.255 0.622 1.00 89.19 72 ALA A C 1
ATOM 538 O O . ALA A 1 72 ? -10.289 -8.509 -0.196 1.00 89.19 72 ALA A O 1
ATOM 539 N N . ASP A 1 73 ? -8.878 -8.799 1.509 1.00 90.19 73 ASP A N 1
ATOM 540 C CA . ASP A 1 73 ? -8.523 -7.377 1.603 1.00 90.19 73 ASP A CA 1
ATOM 541 C C . ASP A 1 73 ? -7.594 -6.952 0.450 1.00 90.19 73 ASP A C 1
ATOM 543 O O . ASP A 1 73 ? -7.567 -5.785 0.064 1.00 90.19 73 ASP A O 1
ATOM 547 N N . ARG A 1 74 ? -6.835 -7.895 -0.127 1.00 88.19 74 ARG A N 1
ATOM 548 C CA . ARG A 1 74 ? -5.995 -7.656 -1.310 1.00 88.19 74 ARG A CA 1
ATOM 549 C C . ARG A 1 74 ? -6.823 -7.396 -2.564 1.00 88.19 74 ARG A C 1
ATOM 551 O O . ARG A 1 74 ? -6.404 -6.597 -3.393 1.00 88.19 74 ARG A O 1
ATOM 558 N N . GLU A 1 75 ? -7.988 -8.026 -2.693 1.00 86.56 75 GLU A N 1
ATOM 559 C CA . GLU A 1 75 ? -8.907 -7.801 -3.820 1.00 86.56 75 GLU A CA 1
ATOM 560 C C . GLU A 1 75 ? -9.447 -6.363 -3.860 1.00 86.56 75 GLU A C 1
ATOM 562 O O . GLU A 1 75 ? -9.782 -5.862 -4.930 1.00 86.56 75 GLU A O 1
ATOM 567 N N . ALA A 1 76 ? -9.468 -5.666 -2.720 1.00 84.50 76 ALA A N 1
ATOM 568 C CA . ALA A 1 76 ? -9.853 -4.258 -2.643 1.00 84.50 76 ALA A CA 1
ATOM 569 C C . ALA A 1 76 ? -8.754 -3.287 -3.132 1.00 84.50 76 ALA A C 1
ATOM 571 O O . ALA A 1 76 ? -8.982 -2.078 -3.197 1.00 84.50 76 ALA A O 1
ATOM 572 N N . VAL A 1 77 ? -7.553 -3.779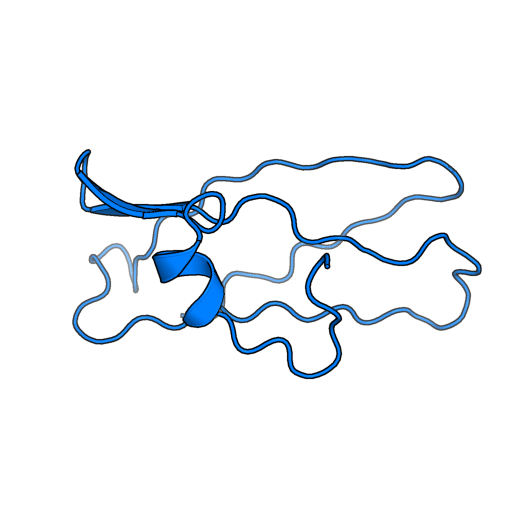 -3.464 1.00 85.94 77 VAL A N 1
ATOM 573 C CA . VAL A 1 77 ? -6.439 -2.942 -3.929 1.00 85.94 77 VAL A CA 1
ATOM 574 C C . VAL A 1 77 ? -6.578 -2.652 -5.420 1.00 85.94 77 VAL A C 1
ATOM 576 O O . VAL A 1 77 ? -6.434 -3.532 -6.266 1.00 85.94 77 VAL A O 1
ATOM 579 N N . VAL A 1 78 ? -6.757 -1.375 -5.753 1.00 87.94 78 VAL A N 1
ATOM 580 C CA . VAL A 1 78 ? -6.657 -0.888 -7.133 1.00 87.94 78 VAL A CA 1
ATOM 581 C C . VAL A 1 78 ? -5.186 -0.620 -7.461 1.00 87.94 78 VAL A C 1
ATOM 583 O O . VAL A 1 78 ? -4.612 0.376 -7.024 1.00 87.94 78 VAL A O 1
ATOM 586 N N . ALA A 1 79 ? -4.566 -1.518 -8.226 1.00 86.31 79 ALA A N 1
ATOM 587 C CA . ALA A 1 79 ? -3.161 -1.439 -8.632 1.00 86.31 79 ALA A CA 1
ATOM 588 C C . ALA A 1 79 ? -2.968 -0.654 -9.948 1.00 86.31 79 ALA A C 1
ATOM 590 O O . ALA A 1 79 ? -2.381 -1.158 -10.901 1.00 86.31 79 ALA A O 1
ATOM 591 N N . ASP A 1 80 ? -3.477 0.577 -10.025 1.00 85.62 80 ASP A N 1
ATOM 592 C CA . ASP A 1 80 ? -3.319 1.418 -11.221 1.00 85.62 80 ASP A CA 1
ATOM 593 C C . ASP A 1 80 ? -1.855 1.854 -11.405 1.00 85.62 80 ASP A C 1
ATOM 595 O O . ASP A 1 80 ? -1.290 2.537 -10.551 1.00 85.62 80 ASP A O 1
ATOM 599 N N . GLY A 1 81 ? -1.214 1.412 -12.490 1.00 84.12 81 GLY A N 1
ATOM 600 C CA . GLY A 1 81 ? 0.224 1.605 -12.723 1.00 84.12 81 GLY A CA 1
ATOM 601 C C . GLY A 1 81 ? 1.143 0.694 -11.894 1.00 84.12 81 GLY A C 1
ATOM 602 O O . GLY A 1 81 ? 2.363 0.846 -11.954 1.00 84.12 81 GLY A O 1
ATOM 603 N N . TRP A 1 82 ? 0.583 -0.269 -11.156 1.00 86.00 82 TRP A N 1
ATOM 604 C CA . TRP A 1 82 ? 1.312 -1.267 -10.368 1.00 86.00 82 TRP A CA 1
ATOM 605 C C . TRP A 1 82 ? 0.947 -2.687 -10.821 1.00 86.00 82 TRP A C 1
ATOM 607 O O . TRP A 1 82 ? 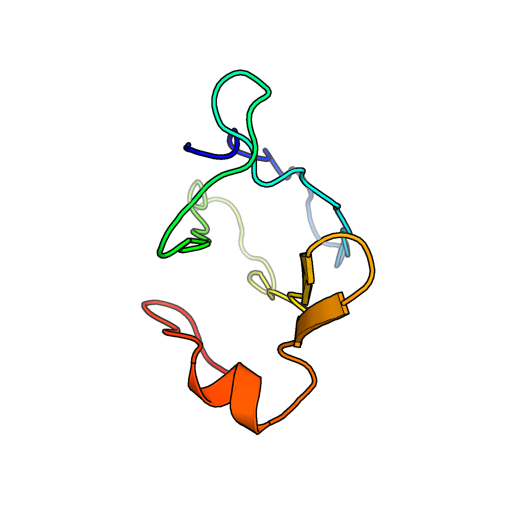-0.011 -2.909 -11.555 1.00 86.00 82 TRP A O 1
ATOM 617 N N . SER A 1 83 ? 1.709 -3.684 -10.377 1.00 85.75 83 SER A N 1
ATOM 618 C CA . SER A 1 83 ? 1.350 -5.096 -10.548 1.00 85.75 83 SER A CA 1
ATOM 619 C C . SER A 1 83 ? 1.158 -5.738 -9.185 1.00 85.75 83 SER A C 1
ATOM 621 O O . SER A 1 83 ? 1.999 -5.576 -8.298 1.00 85.75 83 SER A O 1
ATOM 623 N N . LEU A 1 84 ? 0.057 -6.469 -9.016 1.00 82.19 84 LEU A N 1
ATOM 624 C CA . LEU A 1 84 ? -0.135 -7.305 -7.837 1.00 82.19 84 LEU A CA 1
ATOM 625 C C . LEU A 1 84 ? 0.764 -8.548 -7.942 1.00 82.19 84 LEU A C 1
ATOM 627 O O . LEU A 1 84 ? 0.921 -9.084 -9.043 1.00 82.19 84 LEU A O 1
ATOM 631 N N . PRO A 1 85 ? 1.367 -9.011 -6.833 1.00 71.94 85 PRO A N 1
ATOM 632 C CA . PRO A 1 85 ? 2.076 -10.282 -6.829 1.00 71.94 85 PRO A CA 1
ATOM 633 C C . PRO A 1 85 ? 1.088 -11.417 -7.136 1.00 71.94 85 PRO A C 1
ATOM 635 O O . PRO A 1 85 ? 0.019 -11.483 -6.524 1.00 71.94 85 PRO A O 1
ATOM 638 N N . GLY A 1 86 ? 1.450 -12.250 -8.116 1.00 60.62 86 GLY A N 1
ATOM 639 C CA . GLY A 1 86 ? 0.715 -13.463 -8.492 1.00 60.62 86 GLY A CA 1
ATOM 640 C C . GLY A 1 86 ? 0.905 -14.616 -7.519 1.00 60.62 86 GLY A C 1
ATOM 641 O O . GLY A 1 86 ? 1.832 -14.546 -6.678 1.00 60.62 86 GLY A O 1
#

Radius of gyration: 14.86 Å; Cα contacts (8 Å, |Δi|>4): 40; chains: 1; bounding box: 38×32×33 Å

Sequence (86 aa):
VEIPDGTITGLGRRVAWTGTFPLVDASCPLSGEVQVRLALTTDGSTRGLGAWVGRLRVLDRRQVLADTDRAADREAVVADGWSLPG

Secondary structure (DSSP, 8-state):
-PPP------SSS----------EETTEEP-S-----------S---S--------EEEETTEEEEETTSHHHHHT---TTS----

Solvent-accessible surface area (backbone atoms only — not comparable to full-atom values): 6574 Å² total; per-residue (Å²): 125,83,77,76,84,78,86,83,86,87,80,99,65,94,77,87,85,89,85,85,78,83,72,46,51,99,88,39,74,65,76,84,87,82,84,88,84,88,86,88,85,76,92,78,78,75,91,64,96,74,85,81,86,74,82,52,74,44,66,59,94,85,45,77,77,40,39,45,85,40,69,77,48,37,72,73,58,81,54,82,98,54,79,78,87,130